Protein AF-A0A8T9ZHJ1-F1 (afdb_monomer_lite)

Secondary structure (DSSP, 8-state):
--PPP--------SS---TT-EEEESSS---HHHIIIII-----TTS--HHHHHHHHEETTEE---TTHHHHHHHHHHHHHHHHHHHHHHHH-----SSEEEE-GGGSPPSS---HHHHHHHHHHHHH--TT-SS-EEEE-EEEE--------TT---

Sequence (158 aa):
MNEAAFYAYHIVTRRKMNIGQIIHFNKNQHNTLYHFFFEKEQLNASGEDGMKIINNHYKNEELHINNENAPVVMNYMDQTIRAIRETIVEMVRLRVIGSSFEGDGNLLPKEDGIPFSQKIEQAREYWKGNSKNELPELLINGKIEVVEIINDFSKMKI

pLDDT: mean 90.01, std 11.27, range [44.5, 98.56]

Structure (mmCIF, N/CA/C/O backbone):
data_AF-A0A8T9ZHJ1-F1
#
_entry.id   AF-A0A8T9ZHJ1-F1
#
loop_
_atom_site.group_PDB
_atom_site.id
_atom_site.type_symbol
_atom_site.label_atom_id
_atom_site.label_alt_id
_atom_site.label_comp_id
_atom_site.label_asym_id
_atom_site.label_entity_id
_atom_site.label_seq_id
_atom_site.pdbx_PDB_ins_code
_atom_site.Cartn_x
_atom_site.Cartn_y
_atom_site.Cartn_z
_atom_site.occupancy
_atom_site.B_iso_or_equiv
_atom_site.auth_seq_id
_atom_site.auth_comp_id
_atom_site.auth_asym_id
_atom_site.auth_atom_id
_atom_site.pdbx_PDB_model_num
ATOM 1 N N . MET A 1 1 ? 6.358 0.954 -30.791 1.00 44.50 1 MET A N 1
ATOM 2 C CA . MET A 1 1 ? 7.453 1.387 -29.897 1.00 44.50 1 MET A CA 1
ATOM 3 C C . MET A 1 1 ? 7.939 0.144 -29.185 1.00 44.50 1 MET A C 1
ATOM 5 O O . MET A 1 1 ? 7.112 -0.517 -28.576 1.00 44.50 1 MET A O 1
ATOM 9 N N . ASN A 1 2 ? 9.207 -0.226 -29.370 1.00 48.47 2 ASN A N 1
ATOM 10 C CA . ASN A 1 2 ? 9.782 -1.434 -28.781 1.00 48.47 2 ASN A CA 1
ATOM 11 C C . ASN A 1 2 ? 9.843 -1.267 -27.260 1.00 48.47 2 ASN A C 1
ATOM 13 O O . ASN A 1 2 ? 10.595 -0.425 -26.775 1.00 48.47 2 ASN A O 1
ATOM 17 N N . GLU A 1 3 ? 9.050 -2.043 -26.524 1.00 62.09 3 GLU A N 1
ATOM 18 C CA . GLU A 1 3 ? 9.343 -2.306 -25.116 1.00 62.09 3 GLU A CA 1
ATOM 19 C C . GLU A 1 3 ? 10.724 -2.971 -25.074 1.00 62.09 3 GLU A C 1
ATOM 21 O O . GLU A 1 3 ? 10.957 -3.981 -25.742 1.00 62.09 3 GLU A O 1
ATOM 26 N N . ALA A 1 4 ? 11.676 -2.356 -24.376 1.00 70.44 4 ALA A N 1
ATOM 27 C CA . ALA A 1 4 ? 12.987 -2.954 -24.196 1.00 70.44 4 ALA A CA 1
ATOM 28 C C . ALA A 1 4 ? 12.832 -4.181 -23.287 1.00 70.44 4 ALA A C 1
ATOM 30 O O . ALA A 1 4 ? 12.309 -4.071 -22.180 1.00 70.44 4 ALA A O 1
ATOM 31 N N . ALA A 1 5 ? 13.273 -5.348 -23.755 1.00 82.75 5 ALA A N 1
ATOM 32 C CA . ALA A 1 5 ? 13.362 -6.530 -22.909 1.00 82.75 5 ALA A CA 1
ATOM 33 C C . ALA A 1 5 ? 14.545 -6.370 -21.943 1.00 82.75 5 ALA A C 1
ATOM 35 O O . ALA A 1 5 ? 15.646 -6.014 -22.362 1.00 82.75 5 ALA A O 1
ATOM 36 N N . PHE A 1 6 ? 14.319 -6.641 -20.660 1.00 90.88 6 PHE A N 1
ATOM 37 C CA . PHE A 1 6 ? 15.344 -6.620 -19.619 1.00 90.88 6 PHE A CA 1
ATOM 38 C C . PHE A 1 6 ? 15.079 -7.741 -18.608 1.00 90.88 6 PHE A C 1
ATOM 40 O O . PHE A 1 6 ? 13.971 -8.276 -18.538 1.00 90.88 6 PHE A O 1
ATOM 47 N N . TYR A 1 7 ? 16.099 -8.094 -17.828 1.00 93.31 7 TYR A N 1
ATOM 48 C CA . TYR A 1 7 ? 15.977 -9.051 -16.731 1.00 93.31 7 TYR A CA 1
ATOM 49 C C . TYR A 1 7 ? 15.848 -8.322 -15.395 1.00 93.31 7 TYR A C 1
ATOM 51 O O . TYR A 1 7 ? 16.487 -7.293 -15.180 1.00 93.31 7 TYR A O 1
ATOM 59 N N . ALA A 1 8 ? 15.054 -8.886 -14.489 1.00 94.06 8 ALA A N 1
ATOM 60 C CA . ALA A 1 8 ? 14.908 -8.422 -13.116 1.00 94.06 8 ALA A CA 1
ATOM 61 C C . ALA A 1 8 ? 14.897 -9.613 -12.156 1.00 94.06 8 ALA A C 1
ATOM 63 O O . ALA A 1 8 ? 14.521 -10.725 -12.528 1.00 94.06 8 ALA A O 1
ATOM 64 N N . TYR A 1 9 ? 15.269 -9.356 -10.905 1.00 95.50 9 TYR A N 1
ATOM 65 C CA . TYR A 1 9 ? 15.206 -10.331 -9.823 1.00 95.50 9 TYR A CA 1
ATOM 66 C C . TYR A 1 9 ? 13.950 -10.078 -8.988 1.00 95.50 9 TYR A C 1
ATOM 68 O O . TYR A 1 9 ? 13.623 -8.934 -8.680 1.00 95.50 9 TYR A O 1
ATOM 76 N N . HIS A 1 10 ? 13.243 -11.142 -8.610 1.00 95.56 10 HIS A N 1
ATOM 77 C CA . HIS A 1 10 ? 12.024 -11.051 -7.810 1.00 95.56 10 HIS A CA 1
ATOM 78 C C . HIS A 1 10 ? 12.079 -12.011 -6.620 1.00 95.56 10 HIS A C 1
ATOM 80 O O . HIS A 1 10 ? 12.367 -13.198 -6.777 1.00 95.56 10 HIS A O 1
ATOM 86 N N . ILE A 1 11 ? 11.768 -11.501 -5.427 1.00 96.31 11 ILE A N 1
ATOM 87 C CA . ILE A 1 11 ? 11.665 -12.303 -4.205 1.00 96.31 11 ILE A CA 1
ATOM 88 C C . ILE A 1 11 ? 10.240 -12.849 -4.094 1.00 96.31 11 ILE A C 1
ATOM 90 O O . ILE A 1 11 ? 9.281 -12.100 -3.919 1.00 96.31 11 ILE A O 1
ATOM 94 N N . VAL A 1 12 ? 10.102 -14.173 -4.158 1.00 94.62 12 VAL A N 1
ATOM 95 C CA . VAL A 1 12 ? 8.803 -14.853 -4.094 1.00 94.62 12 VAL A CA 1
ATOM 96 C C . VAL A 1 12 ? 8.450 -15.202 -2.647 1.00 94.62 12 VAL A C 1
ATOM 98 O O . VAL A 1 12 ? 9.110 -16.036 -2.034 1.00 94.62 12 VAL A O 1
ATOM 101 N N . THR A 1 13 ? 7.371 -14.620 -2.115 1.00 93.38 13 THR A N 1
ATOM 102 C CA . THR A 1 13 ? 6.917 -14.855 -0.723 1.00 93.38 13 THR A CA 1
ATOM 103 C C . THR A 1 13 ? 5.514 -15.456 -0.604 1.00 93.38 13 THR A C 1
ATOM 105 O O . THR A 1 13 ? 5.192 -16.066 0.411 1.00 93.38 13 THR A O 1
ATOM 108 N N . ARG A 1 14 ? 4.658 -15.307 -1.626 1.00 91.31 14 ARG A N 1
ATOM 109 C CA . ARG A 1 14 ? 3.236 -15.696 -1.546 1.00 91.31 14 ARG A CA 1
ATOM 110 C C . ARG A 1 14 ? 2.964 -17.119 -2.026 1.00 91.31 14 ARG A C 1
ATOM 112 O O . ARG A 1 14 ? 2.396 -17.931 -1.306 1.00 91.31 14 ARG A O 1
ATOM 119 N N . ARG A 1 15 ? 3.291 -17.404 -3.285 1.00 92.62 15 ARG A N 1
ATOM 120 C CA . ARG A 1 15 ? 3.112 -18.716 -3.922 1.00 92.62 15 ARG A CA 1
ATOM 121 C C . ARG A 1 15 ? 4.319 -18.981 -4.800 1.00 92.62 15 ARG A C 1
ATOM 123 O O . ARG A 1 15 ? 4.724 -18.087 -5.539 1.00 92.62 15 ARG A O 1
ATOM 130 N N . LYS A 1 16 ? 4.862 -20.196 -4.719 1.00 94.44 16 LYS A N 1
ATOM 131 C CA . LYS A 1 16 ? 6.001 -20.624 -5.534 1.00 94.44 16 LYS A CA 1
ATOM 132 C C . LYS A 1 16 ? 5.697 -20.412 -7.020 1.00 94.44 16 LYS A C 1
ATOM 134 O O . LYS A 1 16 ? 4.614 -20.769 -7.481 1.00 94.44 16 LYS A O 1
ATOM 139 N N . MET A 1 17 ? 6.655 -19.827 -7.734 1.00 96.25 17 MET A N 1
ATOM 140 C CA . MET A 1 17 ? 6.588 -19.630 -9.180 1.00 96.25 17 MET A CA 1
ATOM 141 C C . MET A 1 17 ? 7.271 -20.782 -9.922 1.00 96.25 17 MET A C 1
ATOM 143 O O . MET A 1 17 ? 8.140 -21.453 -9.363 1.00 96.25 17 MET A O 1
ATOM 147 N N . ASN A 1 18 ? 6.886 -20.991 -11.180 1.00 96.88 18 ASN A N 1
ATOM 148 C CA . ASN A 1 18 ? 7.479 -21.996 -12.065 1.00 96.88 18 ASN A CA 1
ATOM 149 C C . ASN A 1 18 ? 8.157 -21.330 -13.269 1.00 96.88 18 ASN A C 1
ATOM 151 O O . ASN A 1 18 ? 7.692 -20.293 -13.734 1.00 96.88 18 ASN A O 1
ATOM 155 N N . ILE A 1 19 ? 9.214 -21.946 -13.805 1.00 97.75 19 ILE A N 1
ATOM 156 C CA . ILE A 1 19 ? 9.842 -21.496 -15.058 1.00 97.75 19 ILE A CA 1
ATOM 157 C C . ILE A 1 19 ? 8.804 -21.532 -16.193 1.00 97.75 19 ILE A C 1
ATOM 159 O O . ILE A 1 19 ? 8.005 -22.466 -16.277 1.00 97.75 19 ILE A O 1
ATOM 163 N N . GLY A 1 20 ? 8.790 -20.496 -17.032 1.00 96.19 20 GLY A N 1
ATOM 164 C CA . GLY A 1 20 ? 7.805 -20.278 -18.095 1.00 96.19 20 GLY A CA 1
ATOM 165 C C . GLY A 1 20 ? 6.468 -19.704 -17.611 1.00 96.19 20 GLY A C 1
ATOM 166 O O . GLY A 1 20 ? 5.573 -19.458 -18.419 1.00 96.19 20 GLY A O 1
ATOM 167 N N . GLN A 1 21 ? 6.292 -19.472 -16.303 1.00 97.06 21 GLN A N 1
ATOM 168 C CA . GLN A 1 21 ? 5.110 -18.781 -15.792 1.00 97.06 21 GLN A CA 1
ATOM 169 C C . GLN A 1 21 ? 5.089 -17.333 -16.290 1.00 97.06 21 GLN A C 1
ATOM 171 O O . GLN A 1 21 ? 6.072 -16.605 -16.154 1.00 97.06 21 GLN A O 1
ATOM 176 N N . ILE A 1 22 ? 3.935 -16.909 -16.809 1.00 93.81 22 ILE A N 1
ATOM 177 C CA . ILE A 1 22 ? 3.716 -15.555 -17.319 1.00 93.81 22 ILE A CA 1
ATOM 178 C C . ILE A 1 22 ? 2.842 -14.768 -16.338 1.00 93.81 22 ILE A C 1
ATOM 180 O O . ILE A 1 22 ? 1.781 -15.235 -15.919 1.00 93.81 22 ILE A O 1
ATOM 184 N N . ILE A 1 23 ? 3.270 -13.553 -16.006 1.00 91.62 23 ILE A N 1
ATOM 185 C CA . ILE A 1 23 ? 2.524 -12.569 -15.221 1.00 91.62 23 ILE A CA 1
ATOM 186 C C . ILE A 1 23 ? 2.172 -11.405 -16.151 1.00 91.62 23 ILE A C 1
ATOM 188 O O . ILE A 1 23 ? 3.046 -10.782 -16.753 1.00 91.62 23 ILE A O 1
ATOM 192 N N . HIS A 1 24 ? 0.879 -11.116 -16.279 1.00 88.69 24 HIS A N 1
ATOM 193 C CA . HIS A 1 24 ? 0.380 -10.005 -17.085 1.00 88.69 24 HIS A CA 1
ATOM 194 C C . HIS A 1 24 ? 0.026 -8.816 -16.194 1.00 88.69 24 HIS A C 1
ATOM 196 O O . HIS A 1 24 ? -0.875 -8.912 -15.363 1.00 88.69 24 HIS A O 1
ATOM 202 N N . PHE A 1 25 ? 0.700 -7.692 -16.416 1.00 86.94 25 PHE A N 1
ATOM 203 C CA . PHE A 1 25 ? 0.459 -6.426 -15.729 1.00 86.94 25 PHE A CA 1
ATOM 204 C C . PHE A 1 25 ? 0.450 -5.267 -16.739 1.00 86.94 25 PHE A C 1
ATOM 206 O O . PHE A 1 25 ? 1.259 -4.349 -16.685 1.00 86.94 25 PHE A O 1
ATOM 213 N N . ASN A 1 26 ? -0.416 -5.362 -17.749 1.00 81.00 26 ASN A N 1
ATOM 214 C CA . ASN A 1 26 ? -0.454 -4.464 -18.914 1.00 81.00 26 ASN A CA 1
ATOM 215 C C . ASN A 1 26 ? -1.859 -3.953 -19.278 1.00 81.00 26 ASN A C 1
ATOM 217 O O . ASN A 1 26 ? -2.017 -3.227 -20.256 1.00 81.00 26 ASN A O 1
ATOM 221 N N . LYS A 1 27 ? -2.888 -4.356 -18.530 1.00 75.81 27 LYS A N 1
ATOM 222 C CA . LYS A 1 27 ? -4.300 -4.033 -18.772 1.00 75.81 27 LYS A CA 1
ATOM 223 C C . LYS A 1 27 ? -4.995 -3.643 -17.467 1.00 75.81 27 LYS A C 1
ATOM 225 O O . LYS A 1 27 ? -6.028 -4.210 -17.126 1.00 75.81 27 LYS A O 1
ATOM 230 N N . ASN A 1 28 ? -4.409 -2.692 -16.739 1.00 77.12 28 ASN A N 1
ATOM 231 C CA . ASN A 1 28 ? -4.969 -2.124 -15.506 1.00 77.12 28 ASN A CA 1
ATOM 232 C C . ASN A 1 28 ? -5.292 -3.165 -14.419 1.00 77.12 28 ASN A C 1
ATOM 234 O O . ASN A 1 28 ? -6.221 -2.981 -13.639 1.00 77.12 28 ASN A O 1
ATOM 238 N N . GLN A 1 29 ? -4.553 -4.276 -14.371 1.00 86.69 29 GLN A N 1
ATOM 239 C CA . GLN A 1 29 ? -4.661 -5.203 -13.251 1.00 86.69 29 GLN A CA 1
ATOM 240 C C . GLN A 1 29 ? -4.232 -4.506 -11.952 1.00 86.69 29 GLN A C 1
ATOM 242 O O . GLN A 1 29 ? -3.273 -3.737 -11.941 1.00 86.69 29 GLN A O 1
ATOM 247 N N . HIS A 1 30 ? -4.911 -4.814 -10.850 1.00 91.50 30 HIS A N 1
ATOM 248 C CA . HIS A 1 30 ? -4.500 -4.383 -9.518 1.00 91.50 30 HIS A CA 1
ATOM 249 C C . HIS A 1 30 ? -3.495 -5.373 -8.918 1.00 91.50 30 HIS A C 1
ATOM 251 O O . HIS A 1 30 ? -3.550 -6.580 -9.166 1.00 91.50 30 HIS A O 1
ATOM 257 N N . ASN A 1 31 ? -2.530 -4.856 -8.155 1.00 89.62 31 ASN A N 1
ATOM 258 C CA . ASN A 1 31 ? -1.539 -5.675 -7.464 1.00 89.62 31 ASN A CA 1
ATOM 259 C C . ASN A 1 31 ? -2.011 -6.017 -6.036 1.00 89.62 31 ASN A C 1
ATOM 261 O O . ASN A 1 31 ? -3.045 -5.555 -5.561 1.00 89.62 31 ASN A O 1
ATOM 265 N N . THR A 1 32 ? -1.239 -6.837 -5.318 1.00 91.38 32 THR A N 1
ATOM 266 C CA . THR A 1 32 ? -1.606 -7.231 -3.942 1.00 91.38 32 THR A CA 1
ATOM 267 C C . THR A 1 32 ? -1.633 -6.038 -2.976 1.00 91.38 32 THR A C 1
ATOM 269 O O . THR A 1 32 ? -2.444 -6.038 -2.054 1.00 91.38 32 THR A O 1
ATOM 272 N N . LEU A 1 33 ? -0.787 -5.025 -3.195 1.00 91.31 33 LEU A N 1
ATOM 273 C CA . LEU A 1 33 ? -0.735 -3.813 -2.373 1.00 91.31 33 LEU A CA 1
ATOM 274 C C . LEU A 1 33 ? -2.042 -3.014 -2.478 1.00 91.31 33 LEU A C 1
ATOM 276 O O . LEU A 1 33 ? -2.583 -2.587 -1.461 1.00 91.31 33 LEU A O 1
ATOM 280 N N . TYR A 1 34 ? -2.583 -2.898 -3.695 1.00 92.62 34 TYR A N 1
ATOM 281 C CA . TYR A 1 34 ? -3.877 -2.276 -3.956 1.00 92.62 34 TYR A CA 1
ATOM 282 C C . TYR A 1 34 ? -4.985 -2.968 -3.159 1.00 92.62 34 TYR A C 1
ATOM 284 O O . TYR A 1 34 ? -5.647 -2.329 -2.348 1.00 92.62 34 TYR A O 1
ATOM 292 N N . HIS A 1 35 ? -5.134 -4.287 -3.311 1.00 91.94 35 HIS A N 1
ATOM 293 C CA . HIS A 1 35 ? -6.169 -5.040 -2.596 1.00 91.94 35 HIS A CA 1
ATOM 294 C C . HIS A 1 35 ? -6.028 -4.911 -1.070 1.00 91.94 35 HIS A C 1
ATOM 296 O O . HIS A 1 35 ? -7.017 -4.806 -0.350 1.00 91.94 35 HIS A O 1
ATOM 302 N N . PHE A 1 36 ? -4.795 -4.890 -0.556 1.00 90.62 36 PHE A N 1
ATOM 303 C CA . PHE A 1 36 ? -4.555 -4.787 0.880 1.00 90.62 36 PHE A CA 1
ATOM 304 C C . PHE A 1 36 ? -4.895 -3.405 1.455 1.00 90.62 36 PHE A C 1
ATOM 306 O O . PHE A 1 36 ? -5.452 -3.344 2.546 1.00 90.62 36 PHE A O 1
ATOM 313 N N . PHE A 1 37 ? -4.566 -2.310 0.762 1.00 91.62 37 PHE A N 1
ATOM 314 C CA . PHE A 1 37 ? -4.798 -0.961 1.294 1.00 91.62 37 PHE A CA 1
ATOM 315 C C . PHE A 1 37 ? -6.148 -0.357 0.908 1.00 91.62 37 PHE A C 1
ATOM 317 O O . PHE A 1 37 ? -6.707 0.387 1.710 1.00 91.62 37 PHE A O 1
ATOM 324 N N . PHE A 1 38 ? -6.672 -0.665 -0.279 1.00 91.00 38 PHE A N 1
ATOM 325 C CA . PHE A 1 38 ? -7.858 -0.002 -0.829 1.00 91.00 38 PHE A CA 1
ATOM 326 C C . PHE A 1 38 ? -9.146 -0.815 -0.691 1.00 91.00 38 PHE A C 1
ATOM 328 O O . PHE A 1 38 ? -10.216 -0.220 -0.644 1.00 91.00 38 PHE A O 1
ATOM 335 N N . GLU A 1 39 ? -9.069 -2.148 -0.632 1.00 91.56 39 GLU A N 1
ATOM 336 C CA . GLU A 1 39 ? -10.268 -3.005 -0.589 1.00 91.56 39 GLU A CA 1
ATOM 337 C C . GLU A 1 39 ? -10.494 -3.672 0.770 1.00 91.56 39 GLU A C 1
ATOM 339 O O . GLU A 1 39 ? -11.618 -4.047 1.092 1.00 91.56 39 GLU A O 1
ATOM 344 N N . LYS A 1 40 ? -9.442 -3.861 1.574 1.00 90.38 40 LYS A N 1
ATOM 345 C CA . LYS A 1 40 ? -9.583 -4.492 2.887 1.00 90.38 40 LYS A CA 1
ATOM 346 C C . LYS A 1 40 ? -10.318 -3.557 3.848 1.00 90.38 40 LYS A C 1
ATOM 348 O O . LYS A 1 40 ? -9.921 -2.414 4.022 1.00 90.38 40 LYS A O 1
ATOM 353 N N . GLU A 1 41 ? -11.328 -4.060 4.541 1.00 90.12 41 GLU A N 1
ATOM 354 C CA . GLU A 1 41 ? -12.016 -3.305 5.591 1.00 90.12 41 GLU A CA 1
ATOM 355 C C . GLU A 1 41 ? -11.489 -3.689 6.982 1.00 90.12 41 GLU A C 1
ATOM 357 O O . GLU A 1 41 ? -11.091 -4.833 7.225 1.00 90.12 41 GLU A O 1
ATOM 362 N N . GLN A 1 42 ? -11.485 -2.721 7.901 1.00 93.56 42 GLN A N 1
ATOM 363 C CA . GLN A 1 42 ? -11.179 -2.916 9.321 1.00 93.56 42 GLN A CA 1
ATOM 364 C C . GLN A 1 42 ? -12.443 -2.578 10.105 1.00 93.56 42 GLN A C 1
ATOM 366 O O . GLN A 1 42 ? -12.776 -1.403 10.248 1.00 93.56 42 GLN A O 1
ATOM 371 N N . LEU A 1 43 ? -13.155 -3.604 10.569 1.00 97.69 43 LEU A N 1
ATOM 372 C CA . LEU A 1 43 ? -14.450 -3.469 11.236 1.00 97.69 43 LEU A CA 1
ATOM 373 C C . LEU A 1 43 ? -14.432 -4.152 12.605 1.00 97.69 43 LEU A C 1
ATOM 375 O O . LEU A 1 43 ? -13.780 -5.186 12.775 1.00 97.69 43 LEU A O 1
ATOM 379 N N . ASN A 1 44 ? -15.176 -3.602 13.566 1.00 97.69 44 ASN A N 1
ATOM 380 C CA . ASN A 1 44 ? -15.498 -4.301 14.815 1.00 97.69 44 ASN A CA 1
ATOM 381 C C . ASN A 1 44 ? -16.622 -5.341 14.612 1.00 97.69 44 ASN A C 1
ATOM 383 O O . ASN A 1 44 ? -17.182 -5.467 13.518 1.00 97.69 44 ASN A O 1
ATOM 387 N N . ALA A 1 45 ? -16.998 -6.076 15.666 1.00 97.56 45 ALA A N 1
ATOM 388 C CA . ALA A 1 45 ? -18.044 -7.103 15.581 1.00 97.56 45 ALA A CA 1
ATOM 389 C C . ALA A 1 45 ? -19.433 -6.544 15.204 1.00 97.56 45 ALA A C 1
ATOM 391 O O . ALA A 1 45 ? -20.297 -7.284 14.736 1.00 97.56 45 ALA A O 1
ATOM 392 N N . SER A 1 46 ? -19.637 -5.236 15.384 1.00 97.12 46 SER A N 1
ATO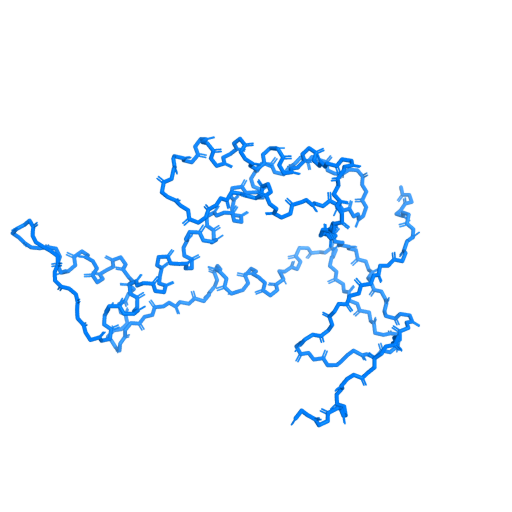M 393 C CA . SER A 1 46 ? -20.869 -4.518 15.034 1.00 97.12 46 SER A CA 1
ATOM 394 C C . SER A 1 46 ? -20.841 -3.920 13.619 1.00 97.12 46 SER A C 1
ATOM 396 O O . SER A 1 46 ? -21.787 -3.236 13.226 1.00 97.12 46 SER A O 1
ATOM 398 N N . GLY A 1 47 ? -19.777 -4.165 12.845 1.00 97.69 47 GLY A N 1
ATOM 399 C CA . GLY A 1 47 ? -19.620 -3.642 11.487 1.00 97.69 47 GLY A CA 1
ATOM 400 C C . GLY A 1 47 ? -19.279 -2.151 11.433 1.00 97.69 47 GLY A C 1
ATOM 401 O O . GLY A 1 47 ? -19.610 -1.483 10.456 1.00 97.69 47 GLY A O 1
ATOM 402 N N . GLU A 1 48 ? -18.676 -1.594 12.484 1.00 98.12 48 GLU A N 1
ATOM 403 C CA . GLU A 1 48 ? -18.229 -0.200 12.515 1.00 98.12 48 GLU A CA 1
ATOM 404 C C . GLU A 1 48 ? -16.752 -0.086 12.137 1.00 98.12 48 GLU A C 1
ATOM 406 O O . GLU A 1 48 ? -15.910 -0.806 12.679 1.00 98.12 48 GLU A O 1
ATOM 411 N N . ASP A 1 49 ? -16.445 0.844 11.232 1.00 97.94 49 ASP A N 1
ATOM 412 C CA . ASP A 1 49 ? -15.075 1.226 10.891 1.00 97.94 49 ASP A CA 1
ATOM 413 C C . ASP A 1 49 ? -14.466 2.195 11.920 1.00 97.94 49 ASP A C 1
ATOM 415 O O . ASP A 1 49 ? -15.139 2.705 12.825 1.00 97.94 49 ASP A O 1
ATOM 419 N N . GLY A 1 50 ? -13.169 2.478 11.765 1.00 97.50 50 GLY A N 1
ATOM 420 C CA . GLY A 1 50 ? -12.439 3.368 12.665 1.00 97.50 50 GLY A CA 1
ATOM 421 C C . GLY A 1 50 ? -13.027 4.781 12.759 1.00 97.50 50 GLY A C 1
ATOM 422 O O . GLY A 1 50 ? -13.072 5.341 13.853 1.00 97.50 50 GLY A O 1
ATOM 423 N N . MET A 1 51 ? -13.538 5.351 11.662 1.00 97.62 51 MET A N 1
ATOM 424 C CA . MET A 1 51 ? -14.144 6.690 11.683 1.00 97.62 51 MET A CA 1
ATOM 425 C C . MET A 1 51 ? -15.451 6.698 12.464 1.00 97.62 51 MET A C 1
ATOM 427 O O . MET A 1 51 ? -15.688 7.596 13.274 1.00 97.62 51 MET A O 1
ATOM 431 N N . LYS A 1 52 ? -16.299 5.692 12.246 1.00 98.19 52 LYS A N 1
ATOM 432 C CA . LYS A 1 52 ? -17.564 5.548 12.963 1.00 98.19 52 LYS A CA 1
ATOM 433 C C . LYS A 1 52 ? -17.330 5.330 14.456 1.00 98.19 52 LYS A C 1
ATOM 435 O O . LYS A 1 52 ? -17.983 5.988 15.265 1.00 98.19 52 LYS A O 1
ATOM 440 N N . ILE A 1 53 ? -16.356 4.495 14.822 1.00 98.56 53 ILE A N 1
ATOM 441 C CA . ILE A 1 53 ? -15.950 4.287 16.218 1.00 98.56 53 ILE A CA 1
ATOM 442 C C . ILE A 1 53 ? -15.484 5.605 16.849 1.00 98.56 53 ILE A C 1
ATOM 444 O O . ILE A 1 53 ? -15.985 5.967 17.912 1.00 98.56 53 ILE A O 1
ATOM 448 N N . ILE A 1 54 ? -14.576 6.351 16.204 1.00 98.38 54 ILE A N 1
ATOM 449 C CA . ILE A 1 54 ? -14.087 7.640 16.726 1.00 98.38 54 ILE A CA 1
ATOM 450 C C . ILE A 1 54 ? -15.256 8.604 16.966 1.00 98.38 54 ILE A C 1
ATOM 452 O O . ILE A 1 54 ? -15.395 9.138 18.065 1.00 98.38 54 ILE A O 1
ATOM 456 N N . ASN A 1 55 ? -16.131 8.782 15.973 1.00 97.88 55 ASN A N 1
ATOM 457 C CA . ASN A 1 55 ? -17.262 9.709 16.064 1.00 97.88 55 ASN A CA 1
ATOM 458 C C . ASN A 1 55 ? -18.257 9.321 17.168 1.00 97.88 55 ASN A C 1
ATOM 460 O O . ASN A 1 55 ? -18.774 10.188 17.868 1.00 97.88 55 ASN A O 1
ATOM 464 N N . ASN A 1 56 ? -18.508 8.023 17.357 1.00 97.44 56 ASN A N 1
ATOM 465 C CA . ASN A 1 56 ? -19.419 7.529 18.391 1.00 97.44 56 ASN A CA 1
ATOM 466 C C . ASN A 1 56 ? -18.838 7.642 19.811 1.00 97.44 56 ASN A C 1
ATOM 468 O O . ASN A 1 56 ? -19.600 7.693 20.784 1.00 97.44 56 ASN A O 1
ATOM 472 N N . HIS A 1 57 ? -17.508 7.664 19.938 1.00 97.69 57 HIS A N 1
ATOM 473 C CA . HIS A 1 57 ? -16.789 7.686 21.213 1.00 97.69 57 HIS A CA 1
ATOM 474 C C . HIS A 1 57 ? -16.242 9.066 21.605 1.00 97.69 57 HIS A C 1
ATOM 476 O O . HIS A 1 57 ? -15.841 9.227 22.757 1.00 97.69 57 HIS A O 1
ATOM 482 N N . TYR A 1 58 ? -16.252 10.055 20.705 1.00 98.12 58 TYR A N 1
ATOM 483 C CA . TYR A 1 58 ? -15.908 11.437 21.036 1.00 98.12 58 TYR A CA 1
ATOM 484 C C . TYR A 1 58 ? -17.097 12.147 21.695 1.00 98.12 58 TYR A C 1
ATOM 486 O O . TYR A 1 58 ? -18.083 12.482 21.036 1.00 98.12 58 TYR A O 1
ATOM 494 N N . LYS A 1 59 ? -17.036 12.349 23.013 1.00 97.00 59 LYS A N 1
ATOM 495 C CA . LYS A 1 59 ? -18.117 12.958 23.805 1.00 97.00 59 LYS A CA 1
ATOM 496 C C . LYS A 1 59 ? -17.532 13.850 24.881 1.00 97.00 59 LYS A C 1
ATOM 498 O O . LYS A 1 59 ? -16.557 13.472 25.513 1.00 97.00 59 LYS A O 1
ATOM 503 N N . ASN A 1 60 ? -18.168 14.996 25.125 1.00 97.25 60 ASN A N 1
ATOM 504 C CA . ASN A 1 60 ? -17.735 15.951 26.151 1.00 97.25 60 ASN A CA 1
ATOM 505 C C . ASN A 1 60 ? -16.237 16.293 26.044 1.00 97.25 60 ASN A C 1
ATOM 507 O O . ASN A 1 60 ? -15.548 16.340 27.052 1.00 97.25 60 ASN A O 1
ATOM 511 N N . GLU A 1 61 ? -15.743 16.477 24.815 1.00 97.31 61 GLU A N 1
ATOM 512 C CA . GLU A 1 61 ? -14.329 16.762 24.510 1.00 97.31 61 GLU A CA 1
ATOM 513 C C . GLU A 1 61 ? -13.332 15.634 24.859 1.00 97.31 61 GLU A C 1
ATOM 515 O O . GLU A 1 61 ? -12.125 15.811 24.709 1.00 97.31 61 GLU A O 1
ATOM 520 N N . GLU A 1 62 ? -13.814 14.444 25.224 1.00 97.81 62 GLU A N 1
ATOM 521 C CA . GLU A 1 62 ? -13.007 13.263 25.541 1.00 97.81 62 GLU A CA 1
ATOM 522 C C . GLU A 1 62 ? -13.160 12.166 24.474 1.00 97.81 62 GLU A C 1
ATOM 524 O O . GLU A 1 62 ? -14.216 12.020 23.853 1.00 97.81 62 GLU A O 1
ATOM 529 N N . LEU A 1 63 ? -12.110 11.3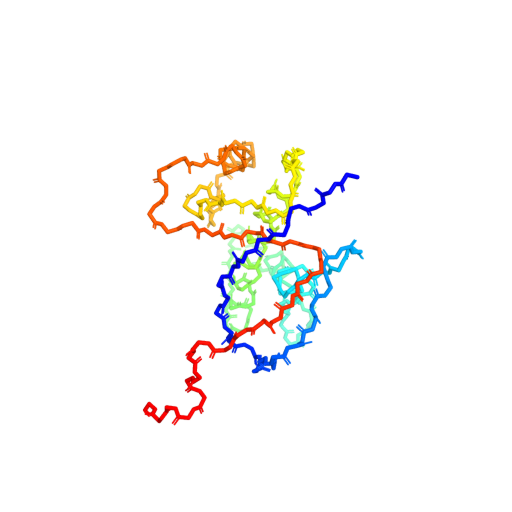57 24.277 1.00 98.19 63 LEU A N 1
ATOM 530 C CA . LEU A 1 63 ? -12.120 10.191 23.387 1.00 98.19 63 LEU A CA 1
ATOM 531 C C . LEU A 1 63 ? -11.617 8.950 24.127 1.00 98.19 63 LEU A C 1
ATOM 533 O O . LEU A 1 63 ? -10.412 8.749 24.271 1.00 98.19 63 LEU A O 1
ATOM 537 N N . HIS A 1 64 ? -12.539 8.093 24.568 1.00 97.94 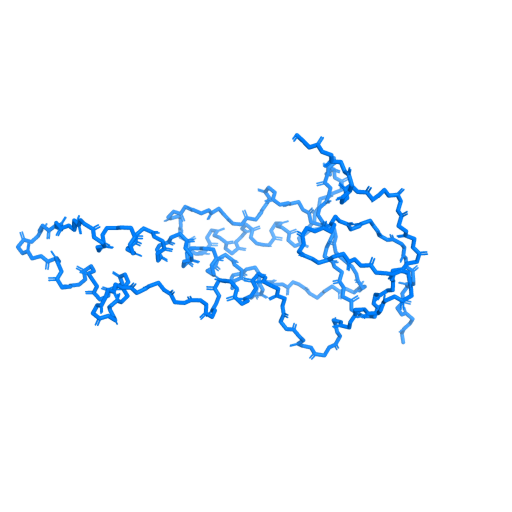64 HIS A N 1
ATOM 538 C CA . HIS A 1 64 ? -12.210 6.842 25.258 1.00 97.94 64 HIS A CA 1
ATOM 539 C C . HIS A 1 64 ? -12.605 5.633 24.399 1.00 97.94 64 HIS A C 1
ATOM 541 O O . HIS A 1 64 ? -13.787 5.300 24.265 1.00 97.94 64 HIS A O 1
ATOM 547 N N . ILE A 1 65 ? -11.604 4.956 23.827 1.00 98.25 65 ILE A N 1
ATOM 548 C CA . ILE A 1 65 ? -11.767 3.776 22.968 1.00 98.25 65 ILE A CA 1
ATOM 549 C C . ILE A 1 65 ? -11.003 2.604 23.596 1.00 98.25 65 ILE A C 1
ATOM 551 O O . ILE A 1 65 ? -9.816 2.720 23.875 1.00 98.25 65 ILE A O 1
ATOM 555 N N . ASN A 1 66 ? -11.677 1.472 23.808 1.00 97.12 66 ASN A N 1
ATOM 556 C CA . ASN A 1 66 ? -11.138 0.310 24.523 1.00 97.12 66 ASN A CA 1
ATOM 557 C C . ASN A 1 66 ? -11.448 -1.002 23.781 1.00 97.12 66 ASN A C 1
ATOM 559 O O . ASN A 1 66 ? -12.252 -1.020 22.848 1.00 97.12 66 ASN A O 1
ATOM 563 N N . ASN A 1 67 ? -10.873 -2.112 24.258 1.00 97.00 67 ASN A N 1
ATOM 564 C CA . ASN A 1 67 ? -11.147 -3.478 23.787 1.00 97.00 67 ASN A CA 1
ATOM 565 C C . ASN A 1 67 ? -10.993 -3.608 22.267 1.00 97.00 67 ASN A C 1
ATOM 567 O O . ASN A 1 67 ? -10.005 -3.117 21.742 1.00 97.00 67 ASN A O 1
ATOM 571 N N . GLU A 1 68 ? -11.929 -4.259 21.567 1.00 97.69 68 GLU A N 1
ATOM 572 C CA . GLU A 1 68 ? -11.852 -4.479 20.115 1.00 97.69 68 GLU A CA 1
ATOM 573 C C . GLU A 1 68 ? -11.885 -3.188 19.285 1.00 97.69 68 GLU A C 1
ATOM 575 O O . GLU A 1 68 ? -11.309 -3.146 18.201 1.00 97.69 68 GLU A O 1
ATOM 580 N N . ASN A 1 69 ? -12.477 -2.110 19.804 1.00 98.44 69 ASN A N 1
ATOM 581 C CA . ASN A 1 69 ? -12.578 -0.849 19.072 1.00 98.44 69 ASN A CA 1
ATOM 582 C C . ASN A 1 69 ? -11.213 -0.160 18.924 1.00 98.44 69 ASN A C 1
ATOM 584 O O . ASN A 1 69 ? -10.950 0.471 17.903 1.00 98.44 69 ASN A O 1
ATOM 588 N N . ALA A 1 70 ? -10.324 -0.301 19.914 1.00 98.38 70 ALA A N 1
ATOM 589 C CA . ALA A 1 70 ? -8.994 0.307 19.878 1.00 98.38 70 ALA A CA 1
ATOM 590 C C . ALA A 1 70 ? -8.111 -0.236 18.731 1.00 98.38 70 ALA A C 1
ATOM 592 O O . ALA A 1 70 ? -7.657 0.566 17.915 1.00 98.38 70 ALA A O 1
ATOM 593 N N . PRO A 1 71 ? -7.884 -1.559 18.583 1.00 98.31 71 PRO A N 1
ATOM 594 C CA . PRO A 1 71 ? -7.116 -2.094 17.468 1.00 98.31 71 PRO A CA 1
ATOM 595 C C . PRO A 1 71 ? -7.808 -1.872 16.119 1.00 98.31 71 PRO A C 1
ATOM 597 O O . PRO A 1 71 ? -7.104 -1.682 15.134 1.00 98.31 71 PRO A O 1
ATOM 600 N N . VAL A 1 72 ? -9.147 -1.839 16.043 1.00 98.38 72 VAL A N 1
ATOM 601 C CA . VAL A 1 72 ? -9.849 -1.492 14.790 1.00 98.38 72 VAL A CA 1
ATOM 602 C C . VAL A 1 72 ? -9.506 -0.069 14.355 1.00 98.38 72 VAL A C 1
ATOM 604 O O . VAL A 1 72 ? -9.146 0.138 13.199 1.00 98.38 72 VAL A O 1
ATOM 607 N N . VAL A 1 73 ? -9.538 0.900 15.275 1.00 98.44 73 VAL A N 1
ATOM 608 C CA . VAL A 1 73 ? -9.160 2.291 14.984 1.00 98.44 73 VAL A CA 1
ATOM 609 C C . VAL A 1 73 ? -7.688 2.401 14.587 1.00 98.44 73 VAL A C 1
ATOM 611 O O . VAL A 1 73 ? -7.387 3.037 13.579 1.00 98.44 73 VAL A O 1
ATOM 614 N N . MET A 1 74 ? -6.780 1.740 15.312 1.00 98.06 74 MET A N 1
ATOM 615 C CA . MET A 1 74 ? -5.349 1.765 14.981 1.00 98.06 74 MET A CA 1
ATOM 616 C C . MET A 1 74 ? -5.070 1.153 13.603 1.00 98.06 74 MET A C 1
ATOM 618 O O . MET A 1 74 ? -4.427 1.783 12.769 1.00 98.06 74 MET A O 1
ATOM 622 N N . ASN A 1 75 ? -5.631 -0.024 13.315 1.00 97.62 75 ASN A N 1
ATOM 623 C CA . ASN A 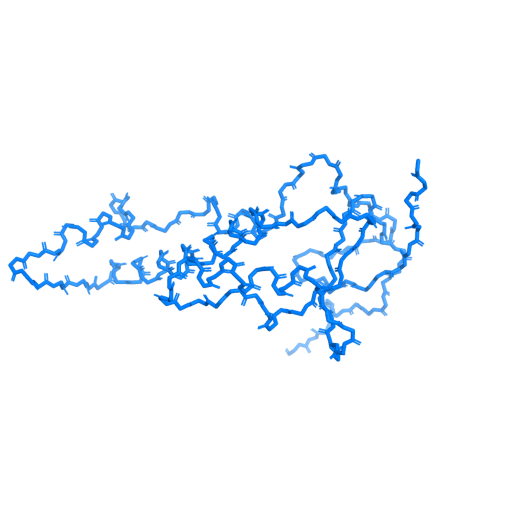1 75 ? -5.474 -0.673 12.014 1.00 97.62 75 ASN A CA 1
ATOM 624 C C . ASN A 1 75 ? -6.095 0.155 10.884 1.00 97.62 75 ASN A C 1
ATOM 626 O O . ASN A 1 75 ? -5.541 0.210 9.787 1.00 97.62 75 ASN A O 1
ATOM 630 N N . TYR A 1 76 ? -7.239 0.797 11.138 1.00 97.62 76 TYR A N 1
ATOM 631 C CA . TYR A 1 76 ? -7.869 1.703 10.186 1.00 97.62 76 TYR A CA 1
ATOM 632 C C . TYR A 1 76 ? -6.956 2.893 9.871 1.00 97.62 76 TYR A C 1
ATOM 634 O O . TYR A 1 76 ? -6.757 3.206 8.699 1.00 97.62 76 TYR A O 1
ATOM 642 N N . MET A 1 77 ? -6.362 3.532 10.884 1.00 97.00 77 MET A N 1
ATOM 643 C CA . MET A 1 77 ? -5.434 4.652 10.692 1.00 97.00 77 MET A CA 1
ATOM 644 C C . MET A 1 77 ? -4.183 4.226 9.915 1.00 97.00 77 MET A C 1
ATOM 646 O O . MET A 1 77 ? -3.847 4.872 8.919 1.00 97.00 77 MET A O 1
ATOM 650 N N . ASP A 1 78 ? -3.555 3.115 10.308 1.00 96.50 78 ASP A N 1
ATOM 651 C CA . ASP A 1 78 ? -2.355 2.569 9.660 1.00 96.50 78 ASP A CA 1
ATOM 652 C C . ASP A 1 78 ? -2.612 2.204 8.193 1.00 96.50 78 ASP A C 1
ATOM 654 O O . ASP A 1 78 ? -1.815 2.506 7.300 1.00 96.50 78 ASP A O 1
ATOM 658 N N . GLN A 1 79 ? -3.749 1.568 7.912 1.00 96.62 79 GLN A N 1
ATOM 659 C CA . GLN A 1 79 ? -4.125 1.228 6.546 1.00 96.62 79 GLN A CA 1
ATOM 660 C C . GLN A 1 79 ? -4.447 2.485 5.728 1.00 96.62 79 GLN A C 1
ATOM 662 O O . GLN A 1 79 ? -3.992 2.611 4.590 1.00 96.62 79 GLN A O 1
ATOM 667 N N . THR A 1 80 ? -5.192 3.429 6.307 1.00 96.25 80 THR A N 1
ATOM 668 C CA . THR A 1 80 ? -5.645 4.643 5.617 1.00 96.25 80 THR A CA 1
ATOM 669 C C . THR A 1 80 ? -4.473 5.540 5.235 1.00 96.25 80 THR A C 1
ATOM 671 O O . THR A 1 80 ? -4.419 6.012 4.100 1.00 96.25 80 THR A O 1
ATOM 674 N N . ILE A 1 81 ? -3.490 5.748 6.120 1.00 96.81 81 ILE A N 1
ATOM 675 C CA . ILE A 1 81 ? -2.324 6.582 5.787 1.00 96.81 81 ILE A CA 1
ATOM 676 C C . ILE A 1 81 ? -1.481 5.969 4.659 1.00 96.81 81 ILE A C 1
ATOM 678 O O . ILE A 1 81 ? -0.962 6.693 3.807 1.00 96.81 81 ILE A O 1
ATOM 682 N N . ARG A 1 82 ? -1.406 4.634 4.588 1.00 96.75 82 ARG A N 1
ATOM 683 C CA . ARG A 1 82 ? -0.742 3.914 3.491 1.00 96.75 82 ARG A CA 1
ATOM 684 C C . ARG A 1 82 ? -1.534 4.008 2.189 1.00 96.75 82 ARG A C 1
ATOM 686 O O . ARG A 1 82 ? -0.940 4.299 1.157 1.00 96.75 82 ARG A O 1
ATOM 693 N N . ALA A 1 83 ? -2.859 3.868 2.229 1.00 95.75 83 ALA A N 1
ATOM 694 C CA . ALA A 1 83 ? -3.715 4.089 1.060 1.00 95.75 83 ALA A CA 1
ATOM 695 C C . ALA A 1 83 ? -3.591 5.528 0.521 1.00 95.75 83 ALA A C 1
ATOM 697 O O . ALA A 1 83 ? -3.479 5.740 -0.688 1.00 95.75 83 ALA A O 1
ATOM 698 N N . ILE A 1 84 ? -3.533 6.525 1.413 1.00 95.50 84 ILE A N 1
ATOM 699 C CA . ILE A 1 84 ? -3.293 7.931 1.057 1.00 95.50 84 ILE A CA 1
ATOM 700 C C . ILE A 1 84 ? -1.926 8.099 0.393 1.00 95.50 84 ILE A C 1
ATOM 702 O O . ILE A 1 84 ? -1.842 8.761 -0.641 1.00 95.50 84 ILE A O 1
ATOM 706 N N . ARG A 1 85 ? -0.862 7.495 0.945 1.00 96.88 85 ARG A N 1
ATOM 707 C CA . ARG A 1 85 ? 0.474 7.515 0.328 1.00 96.88 85 ARG A CA 1
ATOM 708 C C . ARG A 1 85 ? 0.416 7.003 -1.109 1.00 96.88 85 ARG A C 1
ATOM 710 O O . ARG A 1 85 ? 0.854 7.721 -2.002 1.00 96.88 85 ARG A O 1
ATOM 717 N N . GLU A 1 86 ? -0.152 5.817 -1.335 1.00 95.31 86 GLU A N 1
ATOM 718 C CA . GLU A 1 86 ? -0.252 5.234 -2.683 1.00 95.31 86 GLU A CA 1
ATOM 719 C C . GLU A 1 86 ? -1.088 6.116 -3.623 1.00 95.31 86 GLU A C 1
ATOM 721 O O . GLU A 1 86 ? -0.717 6.332 -4.774 1.00 95.31 86 GLU A O 1
ATOM 726 N N . THR A 1 87 ? -2.180 6.699 -3.119 1.00 93.44 87 THR A N 1
ATOM 727 C CA . THR A 1 87 ? -3.038 7.613 -3.890 1.00 93.44 87 THR A CA 1
ATOM 728 C C . THR A 1 87 ? -2.283 8.871 -4.318 1.00 93.44 87 THR A C 1
ATOM 730 O O . THR A 1 87 ? -2.363 9.276 -5.475 1.00 93.44 87 THR A O 1
ATOM 733 N N . ILE A 1 88 ? -1.535 9.494 -3.402 1.00 93.12 88 ILE A N 1
ATOM 734 C CA . ILE A 1 88 ? -0.740 10.695 -3.693 1.00 93.12 88 ILE A CA 1
ATOM 735 C C . ILE A 1 88 ? 0.384 10.365 -4.677 1.00 93.12 88 ILE A C 1
ATOM 737 O O . ILE A 1 88 ? 0.598 11.117 -5.627 1.00 93.12 88 ILE A O 1
ATOM 741 N N . VAL A 1 89 ? 1.083 9.246 -4.476 1.00 93.56 89 VAL A N 1
ATOM 742 C CA . VAL A 1 89 ? 2.165 8.805 -5.364 1.00 93.56 89 VAL A CA 1
ATOM 743 C C . VAL A 1 89 ? 1.634 8.552 -6.775 1.00 93.56 89 VAL A C 1
ATOM 745 O O . VAL A 1 89 ? 2.225 9.055 -7.729 1.00 93.56 89 VAL A O 1
ATOM 748 N N . GLU A 1 90 ? 0.498 7.869 -6.925 1.00 90.69 90 GLU A N 1
ATOM 749 C CA . GLU A 1 90 ? -0.114 7.632 -8.238 1.00 90.69 90 GLU A CA 1
ATOM 750 C C . GLU A 1 90 ? -0.650 8.923 -8.875 1.00 90.69 90 GLU A C 1
ATOM 752 O O . GLU A 1 90 ? -0.457 9.141 -10.068 1.00 90.69 90 GLU A O 1
ATOM 757 N N . MET A 1 91 ? -1.251 9.827 -8.092 1.00 88.88 91 MET A N 1
ATOM 758 C CA . MET A 1 91 ? -1.733 11.128 -8.579 1.00 88.88 91 MET A CA 1
ATOM 759 C C . MET A 1 91 ? -0.598 12.004 -9.131 1.00 88.88 91 MET A C 1
ATOM 761 O O . MET A 1 91 ? -0.797 12.758 -10.082 1.00 88.88 91 MET A O 1
ATOM 765 N N . VAL A 1 92 ? 0.589 11.930 -8.524 1.00 90.06 92 VAL A N 1
ATOM 766 C CA . VAL A 1 92 ? 1.773 12.701 -8.933 1.00 90.06 92 VAL A CA 1
ATOM 767 C C . VAL A 1 92 ? 2.532 12.036 -10.080 1.00 90.06 92 VAL A C 1
ATOM 769 O O . VAL A 1 92 ? 3.351 12.699 -10.722 1.00 90.06 92 VAL A O 1
ATOM 772 N N . ARG A 1 93 ? 2.277 10.749 -10.344 1.00 84.94 93 ARG A N 1
ATOM 773 C CA . ARG A 1 93 ? 3.069 9.923 -11.256 1.00 84.94 93 ARG A CA 1
ATOM 774 C C . ARG A 1 93 ? 3.348 10.639 -12.573 1.00 84.94 93 ARG A C 1
ATOM 776 O O . ARG A 1 93 ? 2.451 10.984 -13.341 1.00 84.94 93 ARG A O 1
ATOM 783 N N . LEU A 1 94 ? 4.634 10.860 -12.828 1.00 68.19 94 LEU A N 1
ATOM 784 C CA . LEU A 1 94 ? 5.100 11.474 -14.062 1.00 68.19 94 LEU A CA 1
ATOM 785 C C . LEU A 1 94 ? 5.015 10.464 -15.210 1.00 68.19 94 LEU A C 1
ATOM 787 O O . LEU A 1 94 ? 5.018 9.249 -15.004 1.00 68.19 94 LEU A O 1
ATOM 791 N N . ARG A 1 95 ? 4.959 10.965 -16.449 1.00 56.84 95 ARG A N 1
ATOM 792 C CA . ARG A 1 95 ? 4.996 10.109 -17.638 1.00 56.84 95 ARG A CA 1
ATOM 793 C C . ARG A 1 95 ? 6.334 9.369 -17.691 1.00 56.84 95 ARG A C 1
ATOM 795 O O . ARG A 1 95 ? 7.335 9.932 -18.123 1.00 56.84 95 ARG A O 1
ATOM 802 N N . VAL A 1 96 ? 6.326 8.097 -17.313 1.00 53.66 96 VAL A N 1
ATOM 803 C CA . VAL A 1 96 ? 7.462 7.197 -17.512 1.00 53.66 96 VAL A CA 1
ATOM 804 C C . VAL A 1 96 ? 7.465 6.746 -18.974 1.00 53.66 96 VAL A C 1
ATOM 806 O O . VAL A 1 96 ? 6.474 6.219 -19.480 1.00 53.66 96 VAL A O 1
ATOM 809 N N . ILE A 1 97 ? 8.569 6.994 -19.679 1.00 48.44 97 ILE A N 1
ATOM 810 C CA . ILE A 1 97 ? 8.821 6.443 -21.015 1.00 48.44 97 ILE A CA 1
ATOM 811 C C . ILE A 1 97 ? 9.711 5.213 -20.811 1.00 48.44 97 ILE A C 1
ATOM 813 O O . ILE A 1 97 ? 10.929 5.333 -20.758 1.00 48.44 97 ILE A O 1
ATOM 817 N N . GLY A 1 98 ? 9.094 4.043 -20.638 1.00 57.00 98 GLY A N 1
ATOM 818 C CA . GLY A 1 98 ? 9.785 2.782 -20.351 1.00 57.00 98 GLY A CA 1
ATOM 819 C C . GLY A 1 98 ? 8.858 1.741 -19.715 1.00 57.00 98 GLY A C 1
ATOM 820 O O . GLY A 1 98 ? 7.722 2.057 -19.367 1.00 57.00 98 GLY A O 1
ATOM 821 N N . SER A 1 99 ? 9.340 0.503 -19.585 1.00 72.62 99 SER A N 1
ATOM 822 C CA . SER A 1 99 ? 8.646 -0.643 -18.961 1.00 72.62 99 SER A CA 1
ATOM 823 C C . SER A 1 99 ? 9.023 -0.866 -17.486 1.00 72.62 99 SER A C 1
ATOM 825 O O . SER A 1 99 ? 8.513 -1.789 -16.846 1.00 72.62 99 SER A O 1
ATOM 827 N N . SER A 1 100 ? 9.924 -0.039 -16.944 1.00 83.88 100 SER A N 1
ATOM 828 C CA . SER A 1 100 ? 10.373 -0.098 -15.554 1.00 83.88 100 SER A CA 1
ATOM 829 C C . SER A 1 100 ? 10.689 1.281 -14.972 1.00 83.88 100 SER A C 1
ATOM 831 O O . SER A 1 100 ? 10.896 2.252 -15.704 1.00 83.88 100 SER A O 1
ATOM 833 N N . PHE A 1 101 ? 10.716 1.358 -13.644 1.00 87.62 101 PHE A N 1
ATOM 834 C CA . PHE A 1 101 ? 11.134 2.526 -12.877 1.00 87.62 101 PHE A CA 1
ATOM 835 C C . PHE A 1 101 ? 11.943 2.080 -11.655 1.00 87.62 101 PHE A C 1
ATOM 837 O O . PHE A 1 101 ? 11.490 1.220 -10.901 1.00 87.62 101 PHE A O 1
ATOM 844 N N . GLU A 1 102 ? 13.125 2.668 -11.470 1.00 88.56 102 GLU A N 1
ATOM 845 C CA . GLU A 1 102 ? 13.975 2.471 -10.292 1.00 88.56 102 GLU A CA 1
ATOM 846 C C . GLU A 1 102 ? 13.681 3.561 -9.259 1.00 88.56 102 GLU A C 1
ATOM 848 O O . GLU A 1 102 ? 13.997 4.736 -9.460 1.00 88.56 102 GLU A O 1
ATOM 853 N N . GLY A 1 103 ? 13.055 3.161 -8.157 1.00 87.19 103 GLY A N 1
ATOM 854 C CA . GLY A 1 103 ? 12.688 4.026 -7.047 1.00 87.19 103 GLY A CA 1
ATOM 855 C C . GLY A 1 103 ? 13.611 3.877 -5.840 1.00 87.19 103 GLY A C 1
ATOM 856 O O . GLY A 1 103 ? 14.239 2.841 -5.611 1.00 87.19 103 GLY A O 1
ATOM 857 N N . ASP A 1 104 ? 13.647 4.926 -5.022 1.00 90.69 104 ASP A N 1
ATOM 858 C CA . ASP A 1 104 ? 14.176 4.881 -3.660 1.00 90.69 104 ASP A CA 1
ATOM 859 C C . ASP A 1 104 ? 13.008 4.973 -2.677 1.00 90.69 104 ASP A C 1
ATOM 861 O O . ASP A 1 104 ? 12.407 6.036 -2.502 1.00 90.69 104 ASP A O 1
ATOM 865 N N . GLY A 1 105 ? 12.678 3.852 -2.028 1.00 88.62 105 GLY A N 1
ATOM 866 C CA . GLY A 1 105 ? 11.588 3.776 -1.052 1.00 88.62 105 GLY A CA 1
ATOM 867 C C . GLY A 1 105 ? 11.748 4.754 0.120 1.00 88.62 105 GLY A C 1
ATOM 868 O O . GLY A 1 105 ? 10.763 5.117 0.769 1.00 88.62 105 GLY A O 1
ATOM 869 N N . ASN A 1 106 ? 12.960 5.263 0.371 1.00 90.56 106 ASN A N 1
ATOM 870 C CA . ASN A 1 106 ? 13.188 6.281 1.393 1.00 90.56 106 ASN A CA 1
ATOM 871 C C . ASN A 1 106 ? 12.600 7.647 1.016 1.00 90.56 106 ASN A C 1
ATOM 873 O O . ASN A 1 106 ? 12.335 8.440 1.922 1.00 90.56 106 ASN A O 1
ATOM 877 N N . LEU A 1 107 ? 12.343 7.902 -0.268 1.00 92.38 107 LEU A N 1
ATOM 878 C CA . LEU A 1 107 ? 11.739 9.140 -0.768 1.00 92.38 107 LEU A CA 1
ATOM 879 C C . LEU A 1 107 ? 10.205 9.107 -0.775 1.00 92.38 107 LEU A C 1
ATOM 881 O O . LEU A 1 107 ? 9.576 10.149 -0.954 1.00 92.38 107 LEU A O 1
ATOM 885 N N . LEU A 1 108 ? 9.588 7.940 -0.556 1.00 94.38 108 LEU A N 1
ATOM 886 C CA . LEU A 1 108 ? 8.133 7.842 -0.465 1.00 94.38 108 LEU A CA 1
ATOM 887 C C . LEU A 1 108 ? 7.588 8.699 0.691 1.00 94.38 108 LEU A C 1
ATOM 889 O O . LEU A 1 108 ? 8.231 8.781 1.751 1.00 94.38 108 LEU A O 1
ATOM 893 N N . PRO A 1 109 ? 6.375 9.270 0.536 1.00 96.19 109 PRO A N 1
ATOM 894 C CA . PRO A 1 109 ? 5.709 9.966 1.623 1.00 96.19 109 PRO A CA 1
ATOM 895 C C . PRO A 1 109 ? 5.590 9.085 2.867 1.00 96.19 109 PRO A C 1
ATOM 897 O O . PRO A 1 109 ? 5.245 7.904 2.780 1.00 96.19 109 PRO A O 1
ATOM 900 N N . LYS A 1 110 ? 5.893 9.658 4.033 1.00 95.25 110 LYS A N 1
ATOM 901 C CA . LYS A 1 110 ? 5.934 8.913 5.297 1.00 95.25 110 LYS A CA 1
ATOM 902 C C . LYS A 1 110 ? 4.542 8.727 5.899 1.00 95.25 110 LYS A C 1
ATOM 904 O O . LYS A 1 110 ? 3.592 9.438 5.563 1.00 95.25 110 LYS A O 1
ATOM 909 N N . GLU A 1 111 ? 4.439 7.762 6.807 1.00 95.50 111 GLU A N 1
ATOM 910 C CA . GLU A 1 111 ? 3.226 7.418 7.566 1.00 95.50 111 GLU A CA 1
ATOM 911 C C . GLU A 1 111 ? 3.033 8.385 8.755 1.00 95.50 111 GLU A C 1
ATOM 913 O O . GLU A 1 111 ? 2.796 7.979 9.885 1.00 95.50 111 GLU A O 1
ATOM 918 N N . ASP A 1 112 ? 3.192 9.686 8.497 1.00 95.81 112 ASP A N 1
ATOM 919 C CA . ASP A 1 112 ? 3.093 10.778 9.469 1.00 95.81 112 ASP A CA 1
ATOM 920 C C . ASP A 1 112 ? 1.932 11.742 9.153 1.00 95.81 112 ASP A C 1
ATOM 922 O O . ASP A 1 112 ? 1.305 11.685 8.091 1.00 95.81 112 ASP A O 1
ATOM 926 N N . GLY A 1 113 ? 1.645 12.652 10.086 1.00 95.94 113 GLY A N 1
ATOM 927 C CA . GLY A 1 113 ? 0.548 13.622 9.993 1.00 95.94 113 GLY A CA 1
ATOM 928 C C . GLY A 1 113 ? 0.876 14.927 9.258 1.00 95.94 113 GLY A C 1
ATOM 929 O O . GLY A 1 113 ? 0.183 15.919 9.480 1.00 95.94 113 GLY A O 1
ATOM 930 N N . ILE A 1 114 ? 1.933 14.985 8.434 1.00 97.88 114 ILE A N 1
ATOM 931 C CA . ILE A 1 114 ? 2.270 16.221 7.703 1.00 97.88 114 ILE A CA 1
ATOM 932 C C . ILE A 1 114 ? 1.206 16.551 6.634 1.00 97.88 114 ILE A C 1
ATOM 934 O O . ILE A 1 114 ? 0.533 15.644 6.129 1.00 97.88 114 ILE A O 1
ATOM 938 N N . PRO A 1 115 ? 1.069 17.826 6.221 1.00 98.06 115 PRO A N 1
ATOM 939 C CA . PRO A 1 115 ? 0.102 18.224 5.202 1.00 98.06 115 PRO A CA 1
ATOM 940 C C . PRO A 1 115 ? 0.277 17.487 3.870 1.00 98.06 115 PRO A C 1
ATOM 942 O O . PRO A 1 115 ? 1.396 17.227 3.423 1.00 98.06 115 PRO A O 1
ATOM 945 N N . PHE A 1 116 ? -0.831 17.240 3.167 1.00 96.81 116 PHE A N 1
ATOM 946 C CA . PHE A 1 116 ? -0.804 16.551 1.871 1.00 96.81 116 PHE A CA 1
ATOM 947 C C . PHE A 1 116 ? 0.009 17.295 0.809 1.00 96.81 116 PHE A C 1
ATOM 949 O O . PHE A 1 116 ? 0.622 16.651 -0.033 1.00 96.81 116 PHE A O 1
ATOM 956 N N . SER A 1 117 ? 0.089 18.627 0.870 1.00 96.56 117 SER A N 1
ATOM 957 C CA . SER A 1 117 ? 0.967 19.406 -0.013 1.00 96.56 117 SER A CA 1
ATOM 958 C C . SER A 1 117 ? 2.437 19.002 0.127 1.00 96.56 117 SER A C 1
ATOM 960 O O . SER A 1 117 ? 3.126 18.866 -0.877 1.00 96.56 117 SER A O 1
ATOM 962 N N . GLN A 1 118 ? 2.908 18.729 1.348 1.00 97.19 118 GLN A N 1
ATOM 963 C CA . GLN A 1 118 ? 4.275 18.253 1.579 1.00 97.19 118 GLN A CA 1
ATOM 964 C C . GLN A 1 118 ? 4.452 16.803 1.113 1.00 97.19 118 GLN A C 1
ATOM 966 O O . GLN A 1 118 ? 5.469 16.477 0.505 1.00 97.19 118 GLN A O 1
ATOM 971 N N . LYS A 1 119 ? 3.439 15.947 1.317 1.00 97.50 119 LYS A N 1
ATOM 972 C CA . LYS A 1 119 ? 3.439 14.572 0.785 1.00 97.50 119 LYS A CA 1
ATOM 973 C C . LYS A 1 119 ? 3.472 14.543 -0.750 1.00 97.50 119 LYS A C 1
ATOM 975 O O . LYS A 1 119 ? 4.117 13.677 -1.329 1.00 97.50 119 LYS A O 1
ATOM 980 N N . ILE A 1 120 ? 2.825 15.501 -1.416 1.00 95.19 120 ILE A N 1
ATOM 981 C CA . ILE A 1 120 ? 2.884 15.656 -2.877 1.00 95.19 120 ILE A CA 1
ATOM 982 C C . ILE A 1 120 ? 4.308 15.997 -3.332 1.00 95.19 120 ILE A C 1
ATOM 984 O O . ILE A 1 120 ? 4.788 15.398 -4.292 1.00 95.19 120 ILE A O 1
ATOM 988 N N . GLU A 1 121 ? 5.008 16.903 -2.644 1.00 95.56 121 GLU A N 1
ATOM 989 C CA . GLU A 1 121 ? 6.410 17.197 -2.974 1.00 95.56 121 GLU A CA 1
ATOM 990 C C . GLU A 1 121 ? 7.321 15.982 -2.732 1.00 95.56 121 GLU A C 1
ATOM 992 O O . GLU A 1 121 ? 8.145 15.668 -3.587 1.00 95.56 121 GLU A O 1
ATOM 997 N N . GLN A 1 122 ? 7.118 15.218 -1.652 1.00 95.12 122 GLN A N 1
ATOM 998 C CA . GLN A 1 122 ? 7.833 13.949 -1.429 1.00 95.12 122 GLN A CA 1
ATOM 999 C C . GLN A 1 122 ? 7.610 12.954 -2.581 1.00 95.12 122 GLN A C 1
ATOM 1001 O O . GLN A 1 122 ? 8.563 12.387 -3.109 1.00 95.12 122 GLN A O 1
ATOM 1006 N N . ALA A 1 123 ? 6.365 12.794 -3.041 1.00 94.75 123 ALA A N 1
ATOM 1007 C CA . ALA A 1 123 ? 6.054 11.942 -4.188 1.00 94.75 123 ALA A CA 1
ATOM 1008 C C . ALA A 1 123 ? 6.719 12.425 -5.491 1.00 94.75 123 ALA A C 1
ATOM 1010 O O . ALA A 1 123 ? 7.115 11.605 -6.319 1.00 94.75 123 ALA A O 1
ATOM 1011 N N . ARG A 1 124 ? 6.884 13.741 -5.684 1.00 92.75 124 ARG A N 1
ATOM 1012 C CA . ARG A 1 124 ? 7.630 14.281 -6.834 1.00 92.75 124 ARG A CA 1
ATOM 1013 C C . ARG A 1 124 ? 9.106 13.923 -6.761 1.00 92.75 124 ARG A C 1
ATOM 1015 O O . ARG A 1 124 ? 9.662 13.525 -7.778 1.00 92.75 124 ARG A O 1
ATOM 1022 N N . GLU A 1 125 ? 9.725 14.050 -5.589 1.00 91.94 125 GLU A N 1
ATOM 1023 C CA . GLU A 1 125 ? 11.120 13.643 -5.394 1.00 91.94 125 GLU A CA 1
ATOM 1024 C C . GLU A 1 125 ? 11.306 12.139 -5.616 1.00 91.94 125 GLU A C 1
ATOM 1026 O O . GLU A 1 125 ? 12.252 11.747 -6.292 1.00 91.94 125 GLU A O 1
ATOM 1031 N N . TYR A 1 126 ? 10.364 11.307 -5.157 1.00 92.44 126 TYR A N 1
ATOM 1032 C CA . TYR A 1 126 ? 10.358 9.877 -5.471 1.00 92.44 126 TYR A CA 1
ATOM 1033 C C . TYR A 1 126 ? 10.383 9.638 -6.987 1.00 92.44 126 TYR A C 1
ATOM 1035 O O . TYR A 1 126 ? 11.295 8.983 -7.482 1.00 92.44 126 TYR A O 1
ATOM 1043 N N . TRP A 1 127 ? 9.450 10.228 -7.744 1.00 91.12 127 TRP A N 1
ATOM 1044 C CA . TRP A 1 127 ? 9.354 10.016 -9.196 1.00 91.12 127 TRP A CA 1
ATOM 1045 C C . TRP A 1 127 ? 10.477 10.649 -10.022 1.00 91.12 127 TRP A C 1
ATOM 1047 O O . TRP A 1 127 ? 10.708 10.212 -11.150 1.00 91.12 127 TRP A O 1
ATOM 1057 N N . LYS A 1 128 ? 11.188 11.655 -9.497 1.00 88.50 128 LYS A N 1
ATOM 1058 C CA . LYS A 1 128 ? 12.422 12.158 -10.129 1.00 88.50 128 LYS A CA 1
ATOM 1059 C C . LYS A 1 128 ? 13.516 11.087 -10.171 1.00 88.50 128 LYS A C 1
ATOM 1061 O O . LYS A 1 128 ? 14.396 11.169 -11.027 1.00 88.50 128 LYS A O 1
ATOM 1066 N N . GLY A 1 129 ? 13.431 10.086 -9.293 1.00 79.56 129 GLY A N 1
ATOM 1067 C CA . GLY A 1 129 ? 14.423 9.032 -9.153 1.00 79.56 129 GLY A CA 1
ATOM 1068 C C . GLY A 1 129 ? 15.713 9.535 -8.507 1.00 79.56 129 GLY A C 1
ATOM 1069 O O . GLY A 1 129 ? 15.906 10.727 -8.262 1.00 79.56 129 GLY A O 1
ATOM 1070 N N . ASN A 1 130 ? 16.624 8.608 -8.226 1.00 70.31 130 ASN A N 1
ATOM 1071 C CA . ASN A 1 130 ? 17.930 8.919 -7.659 1.00 70.31 130 ASN A CA 1
ATOM 1072 C C . ASN A 1 130 ? 19.005 8.065 -8.339 1.00 70.31 130 ASN A C 1
ATOM 1074 O O . ASN A 1 130 ? 18.912 6.843 -8.352 1.00 70.31 130 ASN A O 1
ATOM 1078 N N . SER A 1 131 ? 20.057 8.698 -8.862 1.00 60.12 131 SER A N 1
ATOM 1079 C CA . SER A 1 131 ? 21.190 7.995 -9.478 1.00 60.12 131 SER A CA 1
ATOM 1080 C C . SER A 1 131 ? 22.142 7.350 -8.456 1.00 60.12 131 SER A C 1
ATOM 1082 O O . SER A 1 131 ? 23.146 6.765 -8.852 1.00 60.12 131 SER A O 1
ATOM 1084 N N . LYS A 1 132 ? 21.895 7.523 -7.148 1.00 67.38 132 LYS A N 1
ATOM 1085 C CA . LYS A 1 132 ? 22.754 7.066 -6.041 1.00 67.38 132 LYS A CA 1
ATOM 1086 C C . LYS A 1 132 ? 22.001 6.208 -5.016 1.00 67.38 132 LYS A C 1
ATOM 1088 O O . LYS A 1 132 ? 22.173 6.409 -3.817 1.00 67.38 132 LYS A O 1
ATOM 1093 N N . ASN A 1 133 ? 21.146 5.291 -5.460 1.00 71.56 133 ASN A N 1
ATOM 1094 C CA . ASN A 1 133 ? 20.540 4.326 -4.546 1.00 71.56 133 ASN A CA 1
ATOM 1095 C C . ASN A 1 133 ? 21.390 3.043 -4.478 1.00 71.56 133 ASN A C 1
ATOM 1097 O O . ASN A 1 133 ? 21.692 2.453 -5.512 1.00 71.56 133 ASN A O 1
ATOM 1101 N N . GLU A 1 134 ? 21.777 2.617 -3.272 1.00 76.44 134 GLU A N 1
ATOM 1102 C CA . GLU A 1 134 ? 22.503 1.355 -3.055 1.00 76.44 134 GLU A CA 1
ATOM 1103 C C . GLU A 1 134 ? 21.593 0.129 -3.233 1.00 76.44 134 GLU A C 1
ATOM 1105 O O . GLU A 1 134 ? 22.062 -0.930 -3.649 1.00 76.44 134 GLU A O 1
ATOM 1110 N N . LEU A 1 135 ? 20.292 0.273 -2.945 1.00 85.31 135 LEU A N 1
ATOM 1111 C CA . LEU A 1 135 ? 19.299 -0.796 -3.049 1.00 85.31 135 LEU A CA 1
ATOM 1112 C C . LEU A 1 135 ? 17.998 -0.260 -3.680 1.00 85.31 135 LEU A C 1
ATOM 1114 O O . LEU A 1 135 ? 17.064 0.104 -2.959 1.00 85.31 135 LEU A O 1
ATOM 1118 N N . PRO A 1 136 ? 17.930 -0.171 -5.021 1.00 86.88 136 PRO A N 1
ATOM 1119 C CA . PRO A 1 136 ? 16.740 0.303 -5.717 1.00 86.88 136 PRO A CA 1
ATOM 1120 C C . PRO A 1 136 ? 15.566 -0.669 -5.595 1.00 86.88 136 PRO A C 1
ATOM 1122 O O . PRO A 1 136 ? 15.719 -1.887 -5.696 1.00 86.88 136 PRO A O 1
ATOM 1125 N N . GLU A 1 137 ? 14.369 -0.107 -5.436 1.00 87.81 137 GLU A N 1
ATOM 1126 C CA . GLU A 1 137 ? 13.115 -0.823 -5.655 1.00 87.81 137 GLU A CA 1
ATOM 1127 C C . GLU A 1 137 ? 12.720 -0.667 -7.124 1.00 87.81 137 GLU A C 1
ATOM 1129 O O . GLU A 1 137 ? 12.623 0.449 -7.632 1.00 87.81 137 GLU A O 1
ATOM 1134 N N . LEU A 1 138 ? 12.478 -1.780 -7.816 1.00 90.62 138 LEU A N 1
ATOM 1135 C CA . LEU A 1 138 ? 12.125 -1.757 -9.230 1.00 90.62 138 LEU A CA 1
ATOM 1136 C C . LEU A 1 138 ? 10.623 -1.986 -9.424 1.00 90.62 138 LEU A C 1
ATOM 1138 O O . LEU A 1 138 ? 10.110 -3.078 -9.172 1.00 90.62 138 LEU A O 1
ATOM 1142 N N . LEU A 1 139 ? 9.927 -0.974 -9.939 1.00 90.12 139 LEU A N 1
ATOM 1143 C CA . LEU A 1 139 ? 8.563 -1.120 -10.436 1.00 90.12 139 LEU A CA 1
ATOM 1144 C C . LEU A 1 139 ? 8.616 -1.607 -11.883 1.00 90.12 139 LEU A C 1
ATOM 1146 O O . LEU A 1 139 ? 9.258 -0.980 -12.724 1.00 90.12 139 LEU A O 1
ATOM 1150 N N . ILE A 1 140 ? 7.933 -2.712 -12.181 1.00 89.94 140 ILE A N 1
ATOM 1151 C CA . ILE A 1 140 ? 7.877 -3.313 -13.520 1.00 89.94 140 ILE A CA 1
ATOM 1152 C C . ILE A 1 140 ? 6.429 -3.596 -13.915 1.0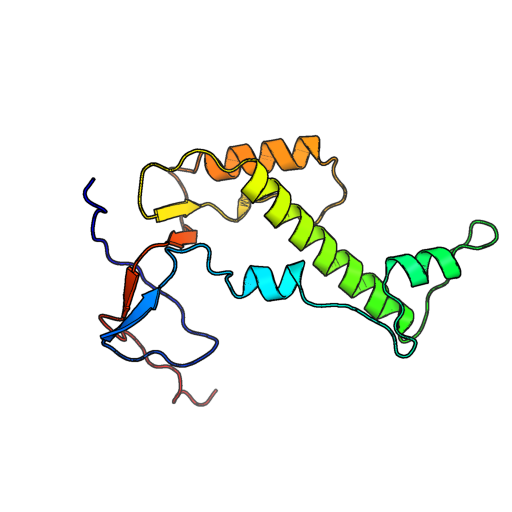0 89.94 140 ILE A C 1
ATOM 1154 O O . ILE A 1 140 ? 5.603 -3.971 -13.080 1.00 89.94 140 ILE A O 1
ATOM 1158 N N . ASN A 1 141 ? 6.114 -3.428 -15.195 1.00 88.88 141 ASN A N 1
ATOM 1159 C CA . ASN A 1 141 ? 4.812 -3.768 -15.762 1.00 88.88 141 ASN A CA 1
ATOM 1160 C C . ASN A 1 141 ? 4.988 -4.497 -17.107 1.00 88.88 141 ASN A C 1
ATOM 1162 O O . ASN A 1 141 ? 6.101 -4.848 -17.491 1.00 88.88 141 ASN A O 1
ATOM 1166 N N . GLY A 1 142 ? 3.892 -4.787 -17.809 1.00 88.94 142 GLY A N 1
ATOM 1167 C CA . GLY A 1 142 ? 3.952 -5.476 -19.100 1.00 88.94 142 GLY A CA 1
ATOM 1168 C C . GLY A 1 142 ? 3.697 -6.983 -19.000 1.00 88.94 142 GLY A C 1
ATOM 1169 O O . GLY A 1 142 ? 2.896 -7.449 -18.185 1.00 88.94 142 GLY A O 1
ATOM 1170 N N . LYS A 1 143 ? 4.338 -7.754 -19.883 1.00 90.31 143 LYS A N 1
ATOM 1171 C CA . LYS A 1 143 ? 4.355 -9.224 -19.846 1.00 90.31 143 LYS A CA 1
ATOM 1172 C C . LYS A 1 143 ? 5.668 -9.676 -19.207 1.00 90.31 143 LYS A C 1
ATOM 1174 O O . LYS A 1 143 ? 6.722 -9.505 -19.806 1.00 90.31 143 LYS A O 1
ATOM 1179 N N . ILE A 1 144 ? 5.589 -10.281 -18.029 1.00 93.12 144 ILE A N 1
ATOM 1180 C CA . ILE A 1 144 ? 6.752 -10.732 -17.257 1.00 93.12 144 ILE A CA 1
ATOM 1181 C C . ILE A 1 144 ? 6.794 -12.260 -17.305 1.00 93.12 144 ILE A C 1
ATOM 1183 O O . ILE A 1 144 ? 5.774 -12.907 -17.070 1.00 93.12 144 ILE A O 1
ATOM 1187 N N . GLU A 1 145 ? 7.950 -12.841 -17.612 1.00 95.50 145 GLU A N 1
ATOM 1188 C CA . GLU A 1 145 ? 8.158 -14.291 -17.672 1.00 95.50 145 GLU A CA 1
ATOM 1189 C C . GLU A 1 145 ? 9.209 -14.721 -16.648 1.00 95.50 145 GLU A C 1
ATOM 1191 O O . GLU A 1 145 ? 10.270 -14.109 -16.527 1.00 95.50 145 GLU A O 1
ATOM 1196 N N . VAL A 1 146 ? 8.920 -15.793 -15.913 1.00 96.88 146 VAL A N 1
ATOM 1197 C CA . VAL A 1 146 ? 9.891 -16.422 -15.014 1.00 96.88 146 VAL A CA 1
ATOM 1198 C C . VAL A 1 146 ? 10.825 -17.290 -15.847 1.00 96.88 146 VAL A C 1
ATOM 1200 O O . VAL A 1 146 ? 10.453 -18.384 -16.264 1.00 96.88 146 VAL A O 1
ATOM 1203 N N . VAL A 1 147 ? 12.039 -16.808 -16.089 1.00 97.50 147 VAL A N 1
ATOM 1204 C CA . VAL A 1 147 ? 13.029 -17.512 -16.924 1.00 97.50 147 VAL A CA 1
ATOM 1205 C C . VAL A 1 147 ? 13.969 -18.414 -16.120 1.00 97.50 147 VAL A C 1
ATOM 1207 O O . VAL A 1 147 ? 14.508 -19.373 -16.662 1.00 97.50 147 VAL A O 1
ATOM 1210 N N . GLU A 1 148 ? 14.134 -18.151 -14.821 1.00 97.94 148 GLU A N 1
ATOM 1211 C CA . GLU A 1 148 ? 15.057 -18.878 -13.945 1.00 97.94 148 GLU A CA 1
ATOM 1212 C C . GLU A 1 148 ? 14.568 -18.862 -12.485 1.00 97.94 148 GLU A C 1
ATOM 1214 O O . GLU A 1 148 ? 14.000 -17.873 -12.018 1.00 97.94 148 GLU A O 1
ATOM 1219 N N . ILE A 1 149 ? 14.801 -19.958 -11.751 1.00 97.00 149 ILE A N 1
ATOM 1220 C CA . ILE A 1 149 ? 14.662 -20.023 -10.287 1.00 97.00 149 ILE A CA 1
ATOM 1221 C C . ILE A 1 149 ? 16.069 -20.175 -9.709 1.00 97.00 149 ILE A C 1
ATOM 1223 O O . ILE A 1 149 ? 16.622 -21.270 -9.713 1.00 97.00 149 ILE A O 1
ATOM 1227 N N . ILE A 1 150 ? 16.632 -19.073 -9.213 1.00 96.94 150 ILE A N 1
ATOM 1228 C CA . ILE A 1 150 ? 18.029 -19.021 -8.752 1.00 96.94 150 ILE A CA 1
ATOM 1229 C C . ILE A 1 150 ? 18.206 -19.813 -7.455 1.00 96.94 150 ILE A C 1
ATOM 1231 O O . ILE A 1 150 ? 19.125 -20.613 -7.327 1.00 96.94 150 ILE A O 1
ATOM 1235 N N . ASN A 1 151 ? 17.311 -19.598 -6.487 1.00 95.19 151 ASN A N 1
ATOM 1236 C CA . ASN A 1 151 ? 1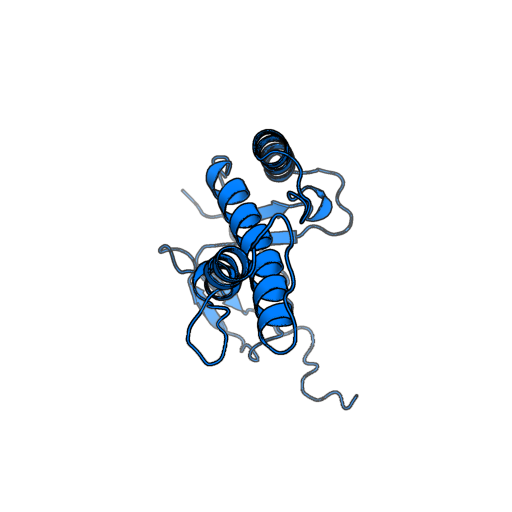7.328 -20.275 -5.195 1.00 95.19 151 ASN A CA 1
ATOM 1237 C C . ASN A 1 151 ? 15.903 -20.672 -4.791 1.00 95.19 151 ASN A C 1
ATOM 1239 O O . ASN A 1 151 ? 14.989 -19.848 -4.841 1.00 95.19 151 ASN A O 1
ATOM 1243 N N . ASP A 1 152 ? 15.718 -21.921 -4.356 1.00 93.62 152 ASP A N 1
ATOM 1244 C CA . ASP A 1 152 ? 14.455 -22.416 -3.798 1.00 93.62 152 ASP A CA 1
ATOM 1245 C C . ASP A 1 152 ? 14.612 -22.712 -2.303 1.00 93.62 152 ASP A C 1
ATOM 1247 O O . ASP A 1 152 ? 15.184 -23.726 -1.900 1.00 93.62 152 ASP A O 1
ATOM 1251 N N . PHE A 1 153 ? 14.056 -21.826 -1.480 1.00 92.31 153 PHE A N 1
ATOM 1252 C CA . PHE A 1 153 ? 14.107 -21.927 -0.023 1.00 92.31 153 PHE A CA 1
ATOM 1253 C C . PHE A 1 153 ? 12.924 -22.695 0.585 1.00 92.31 153 PHE A C 1
ATOM 1255 O O . PHE A 1 153 ? 12.883 -22.884 1.796 1.00 92.31 153 PHE A O 1
ATOM 1262 N N . SER A 1 154 ? 11.978 -23.202 -0.218 1.00 85.94 154 SER A N 1
ATOM 1263 C CA . SER A 1 154 ? 10.777 -23.898 0.291 1.00 85.94 154 SER A CA 1
ATOM 1264 C C . SER A 1 154 ? 11.076 -25.190 1.063 1.00 85.94 154 SER A C 1
ATOM 1266 O O . SER A 1 154 ? 10.216 -25.702 1.777 1.00 85.94 154 SER A O 1
ATOM 1268 N N . LYS A 1 155 ? 12.293 -25.723 0.921 1.00 79.00 155 LYS A N 1
ATOM 1269 C CA . LYS A 1 155 ? 12.766 -26.929 1.612 1.00 79.00 155 LYS A CA 1
ATOM 1270 C C . LYS A 1 155 ? 13.721 -26.635 2.769 1.00 79.00 155 LYS A C 1
ATOM 1272 O O . LYS A 1 155 ? 14.180 -27.582 3.409 1.00 79.00 155 LYS A O 1
ATOM 1277 N N . MET A 1 156 ? 14.035 -25.367 3.046 1.00 78.56 156 MET A N 1
ATOM 1278 C CA . MET A 1 156 ? 14.821 -25.022 4.227 1.00 78.56 156 MET A CA 1
ATOM 1279 C C . MET A 1 156 ? 13.954 -25.212 5.469 1.00 78.56 156 MET A C 1
ATOM 1281 O O . MET A 1 156 ? 12.945 -24.535 5.649 1.00 78.56 156 MET A O 1
ATOM 1285 N N . LYS A 1 157 ? 14.348 -26.158 6.323 1.00 61.53 157 LYS A N 1
ATOM 1286 C CA . LYS A 1 157 ? 13.848 -26.212 7.695 1.00 61.53 157 LYS A CA 1
ATOM 1287 C C . LYS A 1 157 ? 14.534 -25.084 8.461 1.00 61.53 157 LYS A C 1
ATOM 1289 O O . LYS A 1 157 ? 15.761 -25.090 8.545 1.00 61.53 157 LYS A O 1
ATOM 1294 N N . ILE A 1 158 ? 13.743 -24.124 8.930 1.00 58.94 158 ILE A N 1
ATOM 1295 C CA . ILE A 1 158 ? 14.158 -23.125 9.921 1.00 58.94 158 ILE A CA 1
ATOM 1296 C C . ILE A 1 158 ? 14.021 -23.762 11.301 1.00 58.94 158 ILE A C 1
ATOM 1298 O O . ILE A 1 158 ? 13.000 -24.461 11.506 1.00 58.94 158 ILE A O 1
#

Radius of gyration: 20.18 Å; chains: 1; bounding box: 44×46×56 Å

Foldseek 3Di:
DDADDDDDDDDDDPDDDDAFDKDAFDPPDDDPLCCQQPVDFQADPVRDALVRQQVVQCDPNDHDADDSNVVRNVVRLQSPLSVLQVVLLVVLADDDPHQKDWFDPVLGQDSDDDDSVVNNVSSVVRNVHDPDDPDTDMDGHGMDGRNDDPDDCVPDDD